Protein AF-A0A7V9DD85-F1 (afdb_monomer_lite)

Sequence (67 aa):
MRNIEKMKEEQISRAAKALSNAFHLDPLQSYAFPDEDDRRKYSPAHFSAALNYGVRFGEVYVAENVA

Structure (mmCIF, N/CA/C/O backbone):
data_AF-A0A7V9DD85-F1
#
_entry.id   AF-A0A7V9DD85-F1
#
loop_
_atom_site.group_PDB
_atom_site.id
_atom_site.type_symbol
_atom_site.label_atom_id
_atom_site.label_alt_id
_atom_site.label_comp_id
_atom_site.label_asym_id
_atom_site.label_entity_id
_atom_site.label_seq_id
_atom_site.pdbx_PDB_ins_code
_atom_site.Cartn_x
_atom_site.Cartn_y
_atom_site.Cartn_z
_atom_site.occupancy
_atom_site.B_iso_or_equiv
_atom_site.auth_seq_id
_atom_site.auth_comp_id
_atom_site.auth_asym_id
_atom_site.auth_atom_id
_atom_site.pdbx_PDB_model_num
ATOM 1 N N . MET A 1 1 ? -13.270 -16.656 14.609 1.00 60.41 1 MET A N 1
ATOM 2 C CA . MET A 1 1 ? -13.513 -15.346 13.964 1.00 60.41 1 MET A CA 1
ATOM 3 C C . MET A 1 1 ? -12.204 -14.584 13.977 1.00 60.41 1 MET A C 1
ATOM 5 O O . MET A 1 1 ? -11.553 -14.601 15.012 1.00 60.41 1 MET A O 1
ATOM 9 N N . ARG A 1 2 ? -11.776 -14.003 12.851 1.00 71.62 2 ARG A N 1
ATOM 10 C CA . ARG A 1 2 ? -10.590 -13.135 12.856 1.00 71.62 2 ARG A CA 1
ATOM 11 C C . ARG A 1 2 ? -10.950 -11.831 13.556 1.00 71.62 2 ARG A C 1
ATOM 13 O O . ARG A 1 2 ? -12.047 -11.321 13.335 1.00 71.62 2 ARG A O 1
ATOM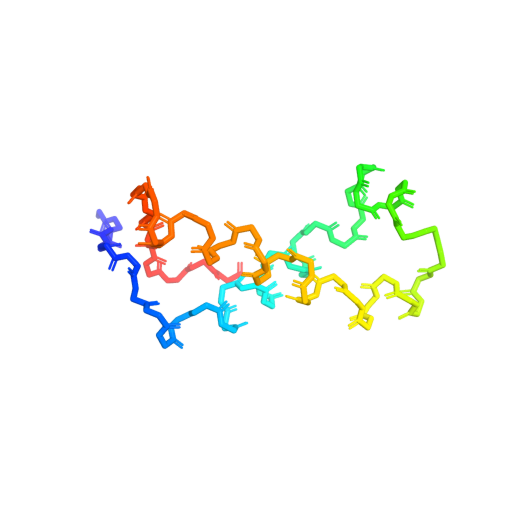 20 N N . ASN A 1 3 ? -10.048 -11.331 14.390 1.00 85.38 3 ASN A N 1
ATOM 21 C CA . ASN A 1 3 ? -10.190 -10.001 14.954 1.00 85.38 3 ASN A CA 1
ATOM 22 C C . ASN A 1 3 ? -9.894 -8.986 13.843 1.00 85.38 3 ASN A C 1
ATOM 24 O O . ASN A 1 3 ? -8.832 -9.063 13.221 1.00 85.38 3 ASN A O 1
ATOM 28 N N . ILE A 1 4 ? -10.860 -8.116 13.547 1.00 90.25 4 ILE A N 1
ATOM 29 C CA . ILE A 1 4 ? -10.745 -7.054 12.545 1.00 90.25 4 ILE A CA 1
ATOM 30 C C . ILE A 1 4 ? -10.842 -5.738 13.300 1.00 90.25 4 ILE A C 1
ATOM 32 O O . ILE A 1 4 ? -11.862 -5.455 13.925 1.00 90.25 4 ILE A O 1
ATOM 36 N N . GLU A 1 5 ? -9.788 -4.938 13.232 1.00 92.56 5 GLU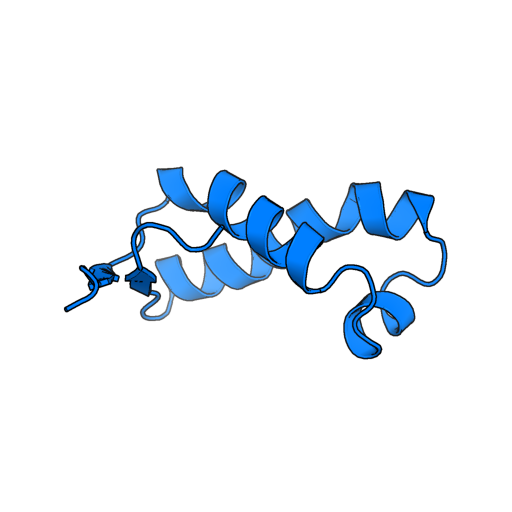 A N 1
ATOM 37 C CA . GLU A 1 5 ? -9.712 -3.650 13.910 1.00 92.56 5 GLU A CA 1
ATOM 38 C C . GLU A 1 5 ? -9.386 -2.532 12.923 1.00 92.56 5 GLU A C 1
ATOM 40 O O . GLU A 1 5 ? -8.813 -2.765 11.854 1.00 92.56 5 GLU A O 1
ATOM 45 N N . LYS A 1 6 ? -9.777 -1.302 13.268 1.00 94.31 6 LYS A N 1
ATOM 46 C CA . LYS A 1 6 ? -9.426 -0.127 12.470 1.00 94.31 6 LYS A CA 1
ATOM 47 C C . LYS A 1 6 ? -7.911 0.061 12.508 1.00 94.31 6 LYS A C 1
ATOM 49 O O . LYS A 1 6 ? -7.304 0.043 13.578 1.00 94.31 6 LYS A O 1
ATOM 54 N N . MET A 1 7 ? -7.325 0.245 11.334 1.00 94.06 7 MET A N 1
ATOM 55 C CA . MET A 1 7 ? -5.893 0.421 11.177 1.00 94.06 7 MET A CA 1
ATOM 56 C C . MET A 1 7 ? -5.431 1.743 11.796 1.00 94.06 7 MET A C 1
ATOM 58 O O . MET A 1 7 ? -6.079 2.778 11.631 1.00 94.06 7 MET A O 1
ATOM 62 N N . LYS A 1 8 ? -4.283 1.701 12.470 1.00 93.75 8 LYS A N 1
ATOM 63 C CA . LYS A 1 8 ? -3.611 2.859 13.068 1.00 93.75 8 LYS A CA 1
ATOM 64 C C . LYS A 1 8 ? -2.395 3.277 12.242 1.00 93.75 8 LYS A C 1
ATOM 66 O O . LYS A 1 8 ? -1.837 2.469 11.495 1.00 93.75 8 LYS A O 1
ATOM 71 N N . GLU A 1 9 ? -1.960 4.528 12.386 1.00 93.62 9 GLU A N 1
ATOM 72 C CA . GLU A 1 9 ? -0.833 5.073 11.614 1.00 93.62 9 GLU A CA 1
ATOM 73 C C . GLU A 1 9 ? 0.460 4.279 11.851 1.00 93.62 9 GLU A C 1
ATOM 75 O O . GLU A 1 9 ? 1.199 3.977 10.912 1.00 93.62 9 GLU A O 1
ATOM 80 N N . GLU A 1 10 ? 0.691 3.839 13.089 1.00 93.69 10 GLU A N 1
ATOM 81 C CA . GLU A 1 10 ? 1.874 3.052 13.467 1.00 93.69 10 GLU A CA 1
ATOM 82 C C . GLU A 1 10 ? 1.959 1.700 12.730 1.00 93.69 10 GLU A C 1
ATOM 84 O O . GLU A 1 10 ? 3.040 1.126 12.580 1.00 93.69 10 GLU A O 1
ATOM 89 N N . GLN A 1 11 ? 0.826 1.182 12.244 1.00 93.81 11 GLN A N 1
ATOM 90 C CA . GLN A 1 11 ? 0.746 -0.097 11.536 1.00 93.81 11 GLN A CA 1
ATOM 91 C C . GLN A 1 11 ? 1.074 0.030 10.037 1.00 93.81 11 GLN A C 1
ATOM 93 O O . GLN A 1 11 ? 1.282 -0.996 9.382 1.00 93.81 11 GLN A O 1
ATOM 98 N N . ILE A 1 12 ? 1.170 1.249 9.483 1.00 95.50 12 ILE A N 1
ATOM 99 C CA . ILE A 1 12 ? 1.348 1.491 8.038 1.00 95.50 12 ILE A CA 1
ATOM 100 C C . ILE A 1 12 ? 2.595 0.811 7.490 1.00 95.50 12 ILE A C 1
ATOM 102 O O . ILE A 1 12 ? 2.501 0.082 6.507 1.00 95.50 12 ILE A O 1
ATOM 106 N N . SER A 1 13 ? 3.747 0.982 8.140 1.00 95.00 13 SER A N 1
ATOM 107 C CA . SER A 1 13 ? 5.007 0.401 7.659 1.00 95.00 13 SER A CA 1
ATOM 108 C C . SER A 1 13 ? 4.945 -1.132 7.595 1.00 95.00 13 SER A C 1
ATOM 110 O O . SER A 1 13 ? 5.306 -1.747 6.587 1.00 95.00 13 SER A O 1
ATOM 112 N N . ARG A 1 14 ? 4.396 -1.765 8.642 1.00 93.94 14 ARG A N 1
ATOM 113 C CA . ARG A 1 14 ? 4.237 -3.224 8.701 1.00 93.94 14 ARG A CA 1
ATOM 114 C C . ARG A 1 14 ? 3.264 -3.726 7.633 1.00 93.94 14 ARG A C 1
ATOM 116 O O . ARG A 1 14 ? 3.581 -4.689 6.937 1.00 93.94 14 ARG A O 1
ATOM 123 N N . ALA A 1 15 ? 2.110 -3.079 7.487 1.00 94.31 15 ALA A N 1
ATOM 124 C CA . ALA A 1 15 ? 1.110 -3.447 6.489 1.00 94.31 15 ALA A CA 1
ATOM 125 C C . ALA A 1 15 ? 1.638 -3.254 5.060 1.00 94.31 15 ALA A C 1
ATOM 127 O O . ALA A 1 15 ? 1.493 -4.139 4.222 1.00 94.31 15 ALA A O 1
ATOM 128 N N . ALA A 1 16 ? 2.337 -2.150 4.794 1.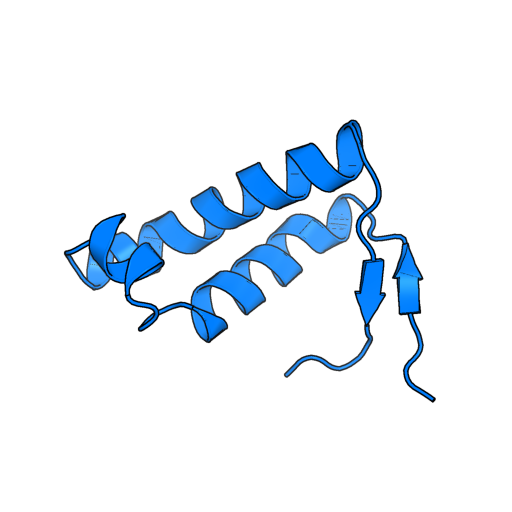00 96.94 16 ALA A N 1
ATOM 129 C CA . ALA A 1 16 ? 2.942 -1.884 3.497 1.00 96.94 16 ALA A CA 1
ATOM 130 C C . ALA A 1 16 ? 4.003 -2.925 3.127 1.00 96.94 16 ALA A C 1
ATOM 132 O O . ALA A 1 16 ? 4.083 -3.345 1.972 1.00 96.94 16 ALA A O 1
ATOM 133 N N . LYS A 1 17 ? 4.794 -3.390 4.102 1.00 96.56 17 LYS A N 1
ATOM 134 C CA . LYS A 1 17 ? 5.750 -4.478 3.877 1.00 96.56 17 LYS A CA 1
ATOM 135 C C . LYS A 1 17 ? 5.049 -5.801 3.566 1.00 96.56 17 LYS A C 1
ATOM 137 O O . LYS A 1 17 ? 5.487 -6.504 2.658 1.00 96.56 17 LYS A O 1
ATOM 142 N N . ALA A 1 18 ? 3.966 -6.120 4.274 1.00 94.94 18 ALA A N 1
ATOM 143 C CA . ALA A 1 18 ? 3.168 -7.313 3.997 1.00 94.94 18 ALA A CA 1
ATOM 144 C C . ALA A 1 18 ? 2.577 -7.275 2.577 1.00 94.94 18 ALA A C 1
ATOM 146 O O . ALA A 1 18 ? 2.774 -8.216 1.812 1.00 94.94 18 ALA A O 1
ATOM 147 N N . LEU A 1 19 ? 1.960 -6.155 2.181 1.00 96.19 19 LEU A N 1
ATOM 148 C CA . LEU A 1 19 ? 1.441 -5.953 0.823 1.00 96.19 19 LEU A CA 1
ATOM 149 C C . LEU A 1 19 ? 2.553 -6.037 -0.229 1.00 96.19 19 LEU A C 1
ATOM 151 O O . LEU A 1 19 ? 2.404 -6.728 -1.230 1.00 96.19 19 LEU A O 1
ATOM 155 N N . SER A 1 20 ? 3.703 -5.410 0.029 1.00 97.69 20 SER A N 1
ATOM 156 C CA . SER A 1 20 ? 4.866 -5.484 -0.858 1.00 97.69 20 SER A CA 1
ATOM 157 C C . SER A 1 20 ? 5.349 -6.912 -1.095 1.00 97.69 20 SER A C 1
ATOM 159 O O . SER A 1 20 ? 5.856 -7.184 -2.180 1.00 97.69 20 SER A O 1
ATOM 161 N N . ASN A 1 21 ? 5.254 -7.792 -0.099 1.00 96.31 21 ASN A N 1
ATOM 162 C CA . ASN A 1 21 ? 5.627 -9.193 -0.253 1.00 96.31 21 ASN A CA 1
ATOM 163 C C . ASN A 1 21 ? 4.529 -9.968 -0.997 1.00 96.31 21 ASN A C 1
ATOM 165 O O . ASN A 1 21 ? 4.834 -10.706 -1.929 1.00 96.31 21 ASN A O 1
ATOM 169 N N . ALA A 1 22 ? 3.262 -9.768 -0.617 1.00 96.38 22 ALA A N 1
A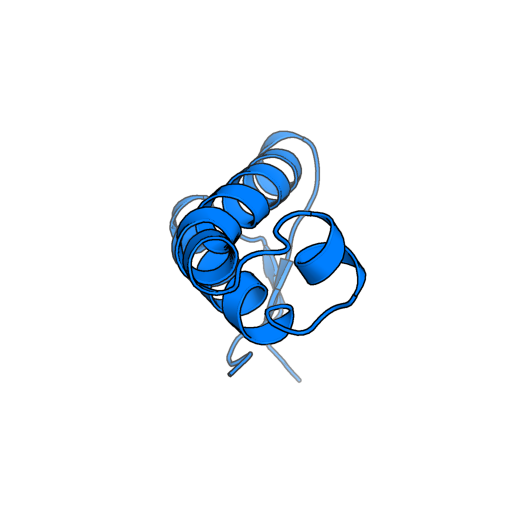TOM 170 C CA . ALA A 1 22 ? 2.116 -10.459 -1.206 1.00 96.38 22 ALA A CA 1
ATOM 171 C C . ALA A 1 22 ? 1.962 -10.167 -2.707 1.00 96.38 22 ALA A C 1
ATOM 173 O O . ALA A 1 22 ? 1.714 -11.073 -3.496 1.00 96.38 22 ALA A O 1
ATOM 174 N N . PHE A 1 23 ? 2.166 -8.910 -3.103 1.00 97.81 23 PHE A N 1
ATOM 175 C CA . PHE A 1 23 ? 2.009 -8.450 -4.482 1.00 97.81 23 PHE A CA 1
ATOM 176 C C . PHE A 1 23 ? 3.336 -8.360 -5.240 1.00 97.81 23 PHE A C 1
ATOM 178 O O . PHE A 1 23 ? 3.397 -7.742 -6.296 1.00 97.81 23 PHE A O 1
ATOM 185 N N . HIS A 1 24 ? 4.419 -8.969 -4.748 1.00 97.81 24 HIS A N 1
ATOM 186 C CA . HIS A 1 24 ? 5.724 -8.833 -5.400 1.00 97.81 24 HIS A CA 1
ATOM 187 C C . HIS A 1 24 ? 5.742 -9.361 -6.846 1.00 97.81 24 HIS A C 1
ATOM 189 O O . HIS A 1 24 ? 6.454 -8.810 -7.677 1.00 97.81 24 HIS A O 1
ATOM 195 N N . LEU A 1 25 ? 4.970 -10.409 -7.144 1.00 97.62 25 LEU A N 1
ATOM 196 C CA . LEU A 1 25 ? 4.835 -10.988 -8.489 1.00 97.62 25 LEU A CA 1
ATOM 197 C C . LEU A 1 25 ? 3.498 -10.637 -9.152 1.00 97.62 25 LEU A C 1
ATOM 199 O O . LEU A 1 25 ? 3.150 -11.199 -10.188 1.00 97.62 25 LEU A O 1
ATOM 203 N N . ASP A 1 26 ? 2.729 -9.734 -8.546 1.00 98.06 26 ASP A N 1
ATOM 204 C CA . ASP A 1 26 ? 1.475 -9.284 -9.128 1.00 98.06 26 ASP A CA 1
ATOM 205 C C . ASP A 1 26 ? 1.741 -8.551 -10.461 1.00 98.06 26 ASP A C 1
ATOM 207 O O . ASP A 1 26 ? 2.703 -7.774 -10.543 1.00 98.06 26 ASP A O 1
ATOM 211 N N . PRO A 1 27 ? 0.931 -8.773 -11.516 1.00 98.12 27 PRO A N 1
ATOM 212 C CA . PRO A 1 27 ? 1.140 -8.126 -12.808 1.00 98.12 27 PRO A CA 1
ATOM 213 C C . PRO A 1 27 ? 1.112 -6.599 -12.748 1.00 98.12 27 PRO A C 1
ATOM 215 O O . PRO A 1 27 ? 1.904 -5.958 -13.435 1.00 98.12 27 PRO A O 1
ATOM 218 N N . LEU A 1 28 ? 0.248 -6.000 -11.921 1.00 97.19 28 LEU A N 1
ATOM 219 C CA . LEU A 1 28 ? 0.178 -4.546 -11.780 1.00 97.19 28 LEU A CA 1
ATOM 220 C C . LEU A 1 28 ? 1.424 -4.018 -11.073 1.00 97.19 28 LEU A C 1
ATOM 222 O O . LEU A 1 28 ? 1.999 -3.017 -11.501 1.00 97.19 28 LEU A O 1
ATOM 226 N N . GLN A 1 29 ? 1.881 -4.714 -10.032 1.00 97.88 29 GLN A N 1
ATOM 227 C CA . GLN A 1 29 ? 3.086 -4.303 -9.318 1.00 97.88 29 GLN A CA 1
ATOM 228 C C . GLN A 1 29 ? 4.349 -4.478 -10.169 1.00 97.88 29 GLN A C 1
ATOM 230 O O . GLN A 1 29 ? 5.244 -3.634 -10.128 1.00 97.88 29 GLN A O 1
ATOM 235 N N . SER A 1 30 ? 4.407 -5.544 -10.968 1.00 97.81 30 SER A N 1
ATOM 236 C CA . SER A 1 30 ? 5.491 -5.800 -11.924 1.00 97.81 30 SER A CA 1
ATOM 237 C C . SER A 1 30 ? 5.462 -4.817 -13.094 1.00 97.81 30 SER A C 1
ATOM 239 O O . SER A 1 30 ? 6.506 -4.449 -13.613 1.00 97.81 30 SER A O 1
ATOM 241 N N . TYR A 1 31 ? 4.282 -4.342 -13.493 1.00 97.81 31 TYR A N 1
ATOM 242 C CA . TYR A 1 31 ? 4.151 -3.261 -14.465 1.00 97.81 31 TYR A CA 1
ATOM 243 C C . TYR A 1 31 ? 4.623 -1.913 -13.895 1.00 97.81 31 TYR A C 1
ATOM 245 O O . TYR A 1 31 ? 5.324 -1.169 -14.576 1.00 97.81 31 TYR A O 1
ATOM 253 N N . ALA A 1 32 ? 4.275 -1.605 -12.640 1.00 96.88 32 ALA A N 1
ATOM 254 C CA . ALA A 1 32 ? 4.685 -0.368 -11.972 1.00 96.88 32 ALA A CA 1
ATOM 255 C C . ALA A 1 32 ? 6.197 -0.314 -11.683 1.00 96.88 32 ALA A C 1
ATOM 257 O O . ALA A 1 32 ? 6.808 0.747 -11.802 1.00 96.88 32 ALA A O 1
ATOM 258 N N . PHE A 1 33 ? 6.796 -1.454 -11.322 1.00 97.75 33 PHE A N 1
ATOM 259 C CA . PHE A 1 33 ? 8.230 -1.609 -11.067 1.00 97.75 33 PHE A CA 1
ATOM 260 C C . PHE A 1 33 ? 8.758 -2.848 -11.815 1.00 97.75 33 PHE A C 1
ATOM 262 O O . PHE A 1 33 ? 8.761 -3.945 -11.245 1.00 97.75 33 PHE A O 1
ATOM 269 N N . PRO A 1 34 ? 9.178 -2.707 -13.088 1.00 97.94 34 PRO A N 1
ATOM 270 C CA . PRO A 1 34 ? 9.609 -3.841 -13.911 1.00 97.94 34 PRO A CA 1
ATOM 271 C C . PRO A 1 34 ? 10.854 -4.552 -13.381 1.00 97.94 34 PRO A C 1
ATOM 273 O O . PRO A 1 34 ? 10.895 -5.784 -13.344 1.00 97.94 34 PRO A O 1
ATOM 276 N N . ASP A 1 35 ? 11.840 -3.782 -12.926 1.00 98.38 35 ASP A N 1
ATOM 277 C CA . ASP A 1 35 ? 13.051 -4.317 -12.314 1.00 98.38 35 ASP A CA 1
ATOM 278 C C . ASP A 1 35 ? 12.755 -4.900 -10.921 1.00 98.38 35 ASP A C 1
ATOM 280 O O . ASP A 1 35 ? 12.022 -4.312 -10.120 1.00 98.38 35 ASP A O 1
ATOM 284 N N . GLU A 1 36 ? 13.280 -6.096 -10.642 1.00 97.69 36 GLU A N 1
ATOM 285 C CA . GLU A 1 36 ? 12.984 -6.811 -9.397 1.00 97.69 36 GLU A CA 1
ATOM 286 C C . GLU A 1 36 ? 13.572 -6.114 -8.167 1.00 97.69 36 GLU A C 1
ATOM 288 O O . GLU A 1 36 ? 12.907 -6.047 -7.123 1.00 97.69 36 GLU A O 1
ATOM 293 N N . ASP A 1 37 ? 14.786 -5.580 -8.278 1.00 98.00 37 ASP A N 1
ATOM 294 C CA . ASP A 1 37 ? 15.470 -4.928 -7.168 1.00 98.00 37 ASP A CA 1
ATOM 295 C C . ASP A 1 37 ? 14.789 -3.602 -6.831 1.00 98.00 37 ASP A C 1
ATOM 297 O O . ASP A 1 37 ? 14.497 -3.323 -5.660 1.00 98.00 37 ASP A O 1
ATOM 301 N N . ASP A 1 38 ? 14.413 -2.836 -7.853 1.00 98.19 38 ASP A N 1
ATOM 302 C CA . ASP A 1 38 ? 13.595 -1.638 -7.694 1.00 98.19 38 ASP A CA 1
ATOM 303 C C . ASP A 1 38 ? 12.231 -1.977 -7.092 1.00 98.19 38 ASP A C 1
ATOM 305 O O . ASP A 1 38 ? 11.790 -1.330 -6.137 1.00 98.19 38 ASP A O 1
ATOM 309 N N . ARG A 1 39 ? 11.566 -3.037 -7.561 1.00 98.25 39 ARG A N 1
ATOM 310 C CA . ARG A 1 39 ? 10.286 -3.468 -6.990 1.00 98.25 39 ARG A CA 1
ATOM 311 C C . ARG A 1 39 ? 10.437 -3.828 -5.519 1.00 98.25 39 ARG A C 1
ATOM 313 O O . ARG A 1 39 ? 9.621 -3.399 -4.703 1.00 98.25 39 ARG A O 1
ATOM 320 N N . ARG A 1 40 ? 11.486 -4.555 -5.136 1.00 97.44 40 ARG A N 1
ATOM 321 C CA . ARG A 1 40 ? 11.773 -4.909 -3.737 1.00 97.44 40 ARG A CA 1
ATOM 322 C C . ARG A 1 40 ? 12.039 -3.674 -2.871 1.00 97.44 40 ARG A C 1
ATOM 324 O O . ARG A 1 40 ? 11.619 -3.644 -1.711 1.00 97.44 40 ARG A O 1
ATOM 331 N N . LYS A 1 41 ? 12.707 -2.665 -3.431 1.00 98.06 41 LYS A N 1
ATOM 332 C CA . LYS A 1 41 ? 13.090 -1.421 -2.754 1.00 98.06 41 LYS A CA 1
ATOM 333 C C . LYS A 1 41 ? 11.932 -0.432 -2.608 1.00 98.06 41 LYS A C 1
ATOM 335 O O . LYS A 1 41 ? 11.766 0.152 -1.539 1.00 98.06 41 LYS A O 1
ATOM 340 N N . TYR A 1 42 ? 11.128 -0.245 -3.653 1.00 98.31 42 TYR A N 1
ATOM 341 C CA . TYR A 1 42 ? 10.148 0.843 -3.741 1.00 98.31 42 TYR A CA 1
ATOM 342 C C . TYR A 1 42 ? 8.708 0.423 -3.428 1.00 98.31 42 TYR A C 1
ATOM 344 O O . TYR A 1 42 ? 7.926 1.258 -2.966 1.00 98.31 42 TYR A O 1
ATOM 352 N N . SER A 1 43 ? 8.352 -0.858 -3.575 1.00 98.25 43 SER A N 1
ATOM 353 C CA . SER A 1 43 ? 6.994 -1.341 -3.266 1.00 98.25 43 SER A CA 1
ATOM 354 C C . SER A 1 43 ? 6.531 -1.031 -1.833 1.00 98.25 43 SER A C 1
ATOM 356 O O . SER A 1 43 ? 5.382 -0.616 -1.676 1.00 98.25 43 SER A O 1
ATOM 358 N N . PRO A 1 44 ? 7.369 -1.131 -0.777 1.00 98.38 44 PRO A N 1
ATOM 359 C CA . PRO A 1 44 ? 6.943 -0.737 0.567 1.00 98.38 44 PRO A CA 1
ATOM 360 C C . PRO A 1 44 ? 6.527 0.738 0.660 1.00 98.38 44 PRO A C 1
ATOM 362 O O . PRO A 1 44 ? 5.540 1.063 1.316 1.00 98.38 44 PRO A O 1
ATOM 365 N N . ALA A 1 45 ? 7.235 1.645 -0.019 1.00 98.19 45 ALA A N 1
ATOM 366 C CA . ALA A 1 45 ? 6.873 3.061 -0.043 1.00 98.19 45 ALA A CA 1
ATOM 367 C C . ALA A 1 45 ? 5.591 3.301 -0.858 1.00 98.19 45 ALA A C 1
ATOM 369 O O . ALA A 1 45 ? 4.723 4.059 -0.426 1.00 98.19 45 ALA A O 1
ATOM 370 N N . HIS A 1 46 ? 5.438 2.600 -1.986 1.00 98.25 46 HIS A N 1
ATOM 371 C CA . HIS A 1 46 ? 4.231 2.644 -2.812 1.00 98.25 46 HIS A CA 1
ATOM 372 C C . HIS A 1 46 ? 2.975 2.257 -2.012 1.00 98.25 46 HIS A C 1
ATOM 374 O O . HIS A 1 46 ? 2.018 3.030 -1.937 1.00 98.25 46 HIS A O 1
ATOM 380 N N . PHE A 1 47 ? 3.003 1.113 -1.322 1.00 98.12 47 PHE A N 1
ATOM 381 C CA . PHE A 1 47 ? 1.880 0.681 -0.487 1.00 98.12 47 PHE A CA 1
ATOM 382 C C . PHE A 1 47 ? 1.687 1.557 0.755 1.00 98.12 47 PHE A C 1
ATOM 384 O O . PHE A 1 47 ? 0.551 1.785 1.165 1.00 98.12 47 PHE A O 1
ATOM 391 N N . SER A 1 48 ? 2.762 2.109 1.327 1.00 98.00 48 SER A N 1
ATOM 392 C CA . SER A 1 48 ? 2.647 3.073 2.431 1.00 98.00 48 SER A CA 1
ATOM 393 C C . SER A 1 48 ? 1.860 4.313 2.013 1.00 98.00 48 SER A C 1
ATOM 395 O O . SER A 1 48 ? 1.050 4.809 2.793 1.00 98.00 48 SER A O 1
ATOM 397 N N . ALA A 1 49 ? 2.061 4.815 0.792 1.00 97.19 49 ALA A N 1
ATOM 398 C CA . ALA A 1 49 ? 1.306 5.956 0.279 1.00 97.19 49 ALA A CA 1
ATOM 399 C C . ALA A 1 49 ? -0.192 5.629 0.150 1.00 97.19 49 ALA A C 1
ATOM 401 O O . ALA A 1 49 ? -1.026 6.385 0.648 1.00 97.19 49 ALA A O 1
ATOM 402 N N . ALA A 1 50 ? -0.535 4.474 -0.429 1.00 96.25 50 ALA A N 1
ATOM 403 C CA . ALA A 1 50 ? -1.924 4.025 -0.551 1.00 96.25 50 ALA A CA 1
ATOM 404 C C . ALA A 1 50 ? -2.613 3.864 0.819 1.00 96.25 50 ALA A C 1
ATOM 406 O O . ALA A 1 50 ? -3.722 4.359 1.026 1.00 96.25 50 ALA A O 1
ATOM 407 N N . LEU A 1 51 ? -1.931 3.236 1.783 1.00 97.25 51 LEU A N 1
ATOM 408 C CA . LEU A 1 51 ? -2.443 3.050 3.143 1.00 97.25 51 LEU A CA 1
ATOM 409 C C . LEU A 1 51 ? -2.610 4.380 3.888 1.00 97.25 51 LEU A C 1
ATOM 411 O O . LEU A 1 51 ? -3.612 4.566 4.572 1.00 97.25 51 LEU A O 1
ATOM 415 N N . ASN A 1 52 ? -1.682 5.328 3.718 1.00 96.75 52 ASN A N 1
ATOM 416 C CA . ASN A 1 52 ? -1.803 6.671 4.294 1.00 96.75 52 ASN A CA 1
ATOM 417 C C . ASN A 1 52 ? -3.071 7.387 3.817 1.00 96.75 52 ASN A C 1
ATOM 419 O O . ASN A 1 52 ? -3.750 8.018 4.627 1.00 96.75 52 ASN A O 1
ATOM 423 N N . TYR A 1 53 ? -3.416 7.285 2.529 1.00 96.69 53 TYR A N 1
ATOM 424 C CA . TYR A 1 53 ? -4.669 7.856 2.031 1.00 96.69 53 TYR A CA 1
ATOM 425 C C . TYR A 1 53 ? -5.884 7.207 2.69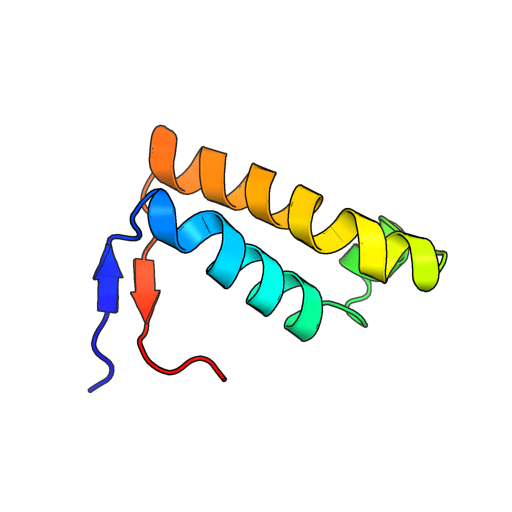3 1.00 96.69 53 TYR A C 1
ATOM 427 O O . TYR A 1 53 ? -6.792 7.915 3.124 1.00 96.69 53 TYR A O 1
ATOM 435 N N . GLY A 1 54 ? -5.872 5.881 2.833 1.00 96.00 54 GLY A N 1
ATOM 436 C CA . GLY A 1 54 ? -6.948 5.155 3.495 1.00 96.00 54 GLY A CA 1
ATOM 437 C C . GLY A 1 54 ? -7.108 5.526 4.973 1.00 96.00 54 GLY A C 1
ATOM 438 O O . GLY A 1 54 ? -8.231 5.708 5.426 1.00 96.00 54 GLY A O 1
ATOM 439 N N . VAL A 1 55 ? -6.011 5.700 5.716 1.00 95.50 55 VAL A N 1
ATOM 440 C CA . VAL A 1 55 ? -6.061 6.103 7.134 1.00 95.50 55 VAL A CA 1
ATOM 441 C C . VAL A 1 55 ? -6.531 7.552 7.301 1.00 95.50 55 VAL A C 1
ATOM 443 O O . VAL A 1 55 ? -7.309 7.839 8.207 1.00 95.50 55 VAL A O 1
ATOM 446 N N . ARG A 1 56 ? -6.084 8.472 6.436 1.00 94.75 56 ARG A N 1
ATOM 447 C CA . ARG A 1 56 ? -6.375 9.911 6.574 1.00 94.75 56 ARG A CA 1
ATOM 448 C C . ARG A 1 56 ? -7.738 10.326 6.038 1.00 94.75 56 ARG A C 1
ATOM 450 O O . ARG A 1 56 ? -8.342 11.247 6.580 1.00 94.75 56 ARG A O 1
ATOM 457 N N . PHE A 1 57 ? -8.186 9.704 4.952 1.00 96.06 57 PHE A N 1
ATOM 458 C CA . PHE A 1 57 ? -9.349 10.170 4.192 1.00 96.06 57 PHE A CA 1
ATOM 459 C C . PHE A 1 57 ? -10.439 9.106 4.028 1.00 96.06 57 PHE A C 1
ATOM 461 O O . PHE A 1 57 ? -11.467 9.391 3.418 1.00 96.06 57 PHE A O 1
ATOM 468 N N . GLY A 1 58 ? -10.240 7.898 4.558 1.00 94.50 58 GLY A N 1
ATOM 469 C CA . GLY A 1 58 ? -11.203 6.806 4.462 1.00 94.50 58 GLY A CA 1
ATOM 470 C C . GLY A 1 58 ? -11.199 5.907 5.693 1.00 94.50 58 GLY A C 1
ATOM 471 O O . GLY A 1 58 ? -10.956 6.346 6.819 1.00 94.50 58 GLY A O 1
ATOM 472 N N . GLU A 1 59 ? -11.489 4.627 5.467 1.00 93.81 59 GLU A N 1
ATOM 473 C CA . GLU A 1 59 ? -11.452 3.601 6.501 1.00 93.81 59 GLU A CA 1
ATOM 474 C C . GLU A 1 59 ? -10.648 2.400 6.017 1.00 93.81 59 GLU A C 1
ATOM 476 O O . GLU A 1 59 ? -10.936 1.809 4.978 1.00 93.81 59 GLU A O 1
ATOM 481 N N . VAL A 1 60 ? -9.628 2.038 6.790 1.00 94.50 60 VAL A N 1
ATOM 482 C CA . VAL A 1 60 ? -8.817 0.844 6.559 1.00 94.50 60 VAL A CA 1
ATOM 483 C C . VAL A 1 60 ? -8.895 -0.015 7.803 1.00 94.50 60 VAL A C 1
ATOM 485 O O . VAL A 1 60 ? -8.797 0.486 8.925 1.00 94.50 60 VAL A O 1
ATOM 488 N N . TYR A 1 61 ? -9.063 -1.313 7.593 1.00 93.69 61 TYR A N 1
ATOM 489 C CA . TYR A 1 61 ? -9.117 -2.306 8.650 1.00 93.69 61 TYR A CA 1
ATOM 490 C C . TYR A 1 61 ? -8.012 -3.328 8.441 1.00 93.69 61 TYR A C 1
ATOM 492 O O . TYR A 1 61 ? -7.696 -3.700 7.310 1.00 93.69 61 TYR A O 1
ATOM 500 N N . VAL A 1 62 ? -7.438 -3.794 9.540 1.00 90.38 62 VAL A N 1
ATOM 501 C CA . VAL A 1 62 ? -6.450 -4.869 9.551 1.00 90.38 62 VAL A CA 1
ATOM 502 C C . VAL A 1 62 ? -7.027 -6.073 10.277 1.00 90.38 62 VAL A C 1
ATOM 504 O O . VAL A 1 62 ? -7.773 -5.940 11.247 1.00 90.38 62 VAL A O 1
ATOM 507 N N . ALA A 1 63 ? -6.682 -7.259 9.784 1.00 87.62 63 ALA A N 1
ATOM 508 C CA . ALA A 1 63 ? -6.935 -8.509 10.480 1.00 87.62 63 ALA A CA 1
ATOM 509 C C . ALA A 1 63 ? -5.642 -8.982 11.144 1.00 87.62 63 ALA A C 1
ATOM 511 O O . ALA A 1 63 ? -4.566 -8.917 10.543 1.00 87.62 63 ALA A O 1
ATOM 512 N N . GLU A 1 64 ? -5.744 -9.507 12.360 1.00 77.56 64 GLU A N 1
ATOM 513 C CA . GLU A 1 64 ? -4.617 -10.209 12.970 1.00 77.56 64 GLU A CA 1
ATOM 514 C C . GLU A 1 64 ? -4.214 -11.434 12.129 1.00 77.56 64 GLU A C 1
ATOM 516 O O . GLU A 1 64 ? -5.061 -12.139 11.572 1.00 77.56 64 GLU A O 1
ATOM 521 N N . ASN A 1 65 ? -2.906 -11.711 12.087 1.00 63.31 65 ASN A N 1
ATOM 522 C CA . ASN A 1 65 ? -2.310 -12.900 11.465 1.00 63.31 65 ASN A CA 1
ATOM 523 C C . ASN A 1 65 ? -2.529 -13.040 9.947 1.00 63.31 65 ASN A C 1
ATOM 525 O O . ASN A 1 65 ? -2.795 -14.137 9.454 1.00 63.31 65 ASN A O 1
ATOM 529 N N . VAL A 1 66 ? -2.371 -11.955 9.185 1.00 54.53 66 VAL A N 1
ATOM 530 C CA . VAL A 1 66 ? -2.080 -12.073 7.747 1.00 54.53 66 VAL A CA 1
ATOM 531 C C . VAL A 1 66 ? -0.572 -12.302 7.614 1.00 54.53 66 VAL A C 1
ATOM 533 O O . VAL A 1 66 ? 0.208 -11.350 7.622 1.00 54.53 66 VAL A O 1
ATOM 536 N N . ALA A 1 67 ? -0.183 -13.578 7.665 1.00 41.91 67 ALA A N 1
ATOM 537 C CA . ALA A 1 67 ? 1.174 -14.044 7.387 1.00 41.91 67 ALA A CA 1
ATOM 538 C C . ALA A 1 67 ? 1.428 -14.076 5.877 1.00 41.91 67 ALA A C 1
ATOM 540 O O . ALA A 1 67 ? 0.492 -14.481 5.148 1.00 41.91 67 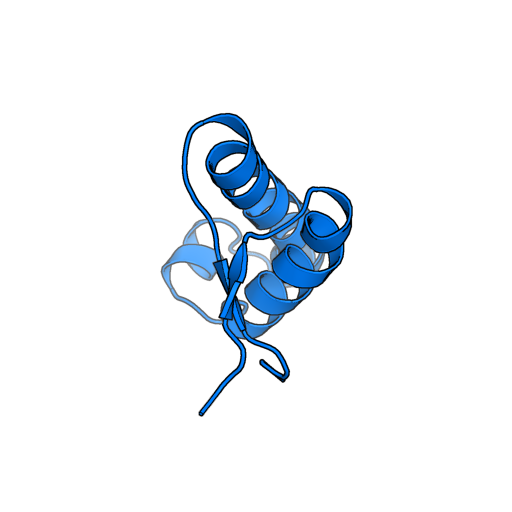ALA A O 1
#

Secondary structure (DSSP, 8-state):
---EEE--GGGHHHHHHHHHHHTTT-HHHHHH--SHHHHHHHHHHHHHHHHHHHHHHS--EEETT--

Foldseek 3Di:
DWDKAWDDLVCLLVVQLLVLVVCLVPPVLCVVPVDSVCSNVCSSVVSSVVVVCCNPPHTDMDTPDPD

pLDDT: mean 92.86, std 10.7, range [41.91, 98.38]

Radius of gyration: 12.57 Å; chains: 1; bounding box: 29×26×29 Å